Protein AF-A0A822ZCF6-F1 (afdb_monomer_lite)

pLDDT: mean 74.86, std 28.61, range [23.64, 98.38]

Structure (mmCIF, N/CA/C/O backbone):
data_AF-A0A822ZCF6-F1
#
_entry.id   AF-A0A822ZCF6-F1
#
loop_
_atom_site.group_PDB
_atom_site.id
_atom_site.type_symbol
_atom_site.label_atom_id
_atom_site.label_alt_id
_atom_site.label_comp_id
_atom_site.label_asym_id
_atom_site.label_entity_id
_atom_site.label_seq_id
_atom_site.pdbx_PDB_ins_code
_atom_site.Cartn_x
_atom_site.Cartn_y
_atom_site.Cartn_z
_atom_site.occupancy
_atom_site.B_iso_or_equiv
_atom_site.auth_seq_id
_atom_site.auth_comp_id
_atom_site.auth_asym_id
_atom_site.auth_atom_id
_atom_site.pdbx_PDB_model_num
ATOM 1 N N . MET A 1 1 ? -21.087 47.893 13.261 1.00 33.19 1 MET A N 1
ATOM 2 C CA . MET A 1 1 ? -20.304 48.718 12.314 1.00 33.19 1 MET A CA 1
ATOM 3 C C . MET A 1 1 ? -19.038 47.913 12.040 1.00 33.19 1 MET A C 1
ATOM 5 O O . MET A 1 1 ? -18.260 47.779 12.964 1.00 33.19 1 MET A O 1
ATOM 9 N N . TYR A 1 2 ? -18.853 47.146 10.962 1.00 25.67 2 TYR A N 1
ATOM 10 C CA . TYR A 1 2 ? -19.233 47.228 9.540 1.00 25.67 2 TYR A CA 1
ATOM 11 C C . TYR A 1 2 ? -19.928 45.914 9.082 1.00 25.67 2 TYR A C 1
ATOM 13 O O . TYR A 1 2 ? -19.510 44.847 9.508 1.00 25.67 2 TYR A O 1
ATOM 21 N N . VAL A 1 3 ? -21.162 45.944 8.558 1.00 28.39 3 VAL A N 1
ATOM 22 C CA . VAL A 1 3 ? -21.616 45.924 7.137 1.00 28.39 3 VAL A CA 1
ATOM 23 C C . VAL A 1 3 ? -21.385 44.592 6.385 1.00 28.39 3 VAL A C 1
ATOM 25 O O . VAL A 1 3 ? -20.262 44.155 6.175 1.00 28.39 3 VAL A O 1
ATOM 28 N N . TYR A 1 4 ? -22.515 43.996 5.982 1.00 29.73 4 TYR A N 1
ATOM 29 C CA . TYR A 1 4 ? -22.752 42.783 5.186 1.00 29.73 4 TYR A CA 1
ATOM 30 C C . TYR A 1 4 ? -22.205 42.849 3.750 1.00 29.73 4 TYR A C 1
ATOM 32 O O . TYR A 1 4 ? -22.205 43.930 3.175 1.00 29.73 4 TYR A O 1
ATOM 40 N N . TYR A 1 5 ? -21.952 41.691 3.118 1.00 25.16 5 TYR A N 1
ATOM 41 C CA . TYR A 1 5 ? -22.356 41.461 1.719 1.00 25.16 5 TYR A CA 1
ATOM 42 C C . TYR A 1 5 ? -22.631 39.973 1.432 1.00 25.16 5 TYR A C 1
ATOM 44 O O . TYR A 1 5 ? -21.753 39.119 1.524 1.00 25.16 5 TYR A O 1
ATOM 52 N N . CYS A 1 6 ? -23.883 39.687 1.072 1.00 35.91 6 CYS A N 1
ATOM 53 C CA . CYS A 1 6 ? -24.341 38.479 0.395 1.00 35.91 6 CYS A CA 1
ATOM 54 C C . CYS A 1 6 ? -24.650 38.890 -1.049 1.00 35.91 6 CYS A C 1
ATOM 56 O O . CYS A 1 6 ? -25.525 39.730 -1.245 1.00 35.91 6 CYS A O 1
ATOM 58 N N . SER A 1 7 ? -23.958 38.310 -2.033 1.00 29.19 7 SER A N 1
ATOM 59 C CA . SER A 1 7 ? -24.286 38.470 -3.455 1.00 29.19 7 SER A CA 1
ATOM 60 C C . SER A 1 7 ? -23.945 37.200 -4.228 1.00 29.19 7 SER A C 1
ATOM 62 O O . SER A 1 7 ? -22.782 36.842 -4.393 1.00 29.19 7 SER A O 1
ATOM 64 N N . ARG A 1 8 ? -24.983 36.540 -4.745 1.00 33.25 8 ARG A N 1
ATOM 65 C CA . ARG A 1 8 ? -24.915 35.685 -5.938 1.00 33.25 8 ARG A CA 1
ATOM 66 C C . ARG A 1 8 ? -24.448 36.529 -7.129 1.00 33.25 8 ARG A C 1
ATOM 68 O O . ARG A 1 8 ? -24.997 37.609 -7.310 1.00 33.25 8 ARG A O 1
ATOM 75 N N . LEU A 1 9 ? -23.572 35.994 -7.982 1.00 31.83 9 LEU A N 1
ATOM 76 C CA . LEU A 1 9 ? -23.834 35.786 -9.417 1.00 31.83 9 LEU A CA 1
ATOM 77 C C . LEU A 1 9 ? -22.633 35.137 -10.132 1.00 31.83 9 LEU A C 1
ATOM 79 O O . LEU A 1 9 ? -21.483 35.527 -9.975 1.00 31.83 9 LEU A O 1
ATOM 83 N N . LEU A 1 10 ? -22.995 34.116 -10.905 1.00 35.25 10 LEU A N 1
ATOM 84 C CA . LEU A 1 10 ? -22.327 33.454 -12.026 1.00 35.25 10 LEU A CA 1
ATOM 85 C C . LEU A 1 10 ? -21.286 34.299 -12.789 1.00 35.25 10 LEU A C 1
ATOM 87 O O . LEU A 1 10 ? -21.631 35.370 -13.267 1.00 35.25 10 LEU A O 1
ATOM 91 N N . SER A 1 11 ? -20.093 33.738 -13.030 1.00 26.92 11 SER A N 1
ATOM 92 C CA . SER A 1 11 ? -19.548 33.442 -14.375 1.00 26.92 11 SER A CA 1
ATOM 93 C C . SER A 1 11 ? -18.018 33.304 -14.349 1.00 26.92 11 SER A C 1
ATOM 95 O O . SER A 1 11 ? -17.302 34.282 -14.159 1.00 26.92 11 SER A O 1
ATOM 97 N N . SER A 1 12 ? -17.502 32.103 -14.590 1.00 28.39 12 SER A N 1
ATOM 98 C CA . SER A 1 12 ? -16.460 31.852 -15.598 1.00 28.39 12 SER A CA 1
ATOM 99 C C . SER A 1 12 ? -16.073 30.378 -15.550 1.00 28.39 12 SER A C 1
ATOM 101 O O . SER A 1 12 ? -15.685 29.808 -14.536 1.00 28.39 12 SER A O 1
ATOM 103 N N . SER 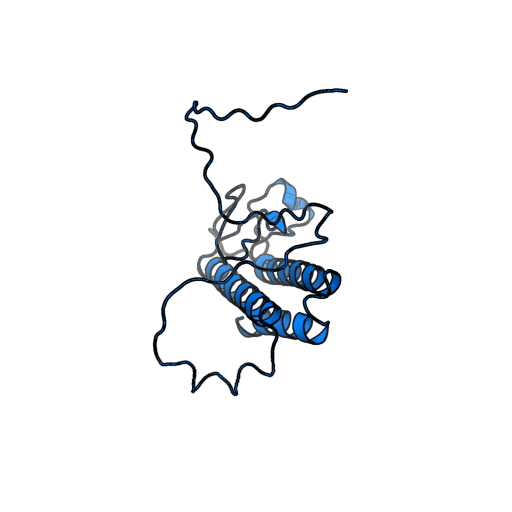A 1 13 ? -16.291 29.750 -16.691 1.00 40.66 13 SER A N 1
ATOM 104 C CA . SER A 1 13 ? -15.920 28.400 -17.053 1.00 40.66 13 SER A CA 1
ATOM 105 C C . SER A 1 13 ? -14.403 28.256 -17.118 1.00 40.66 13 SER A C 1
ATOM 107 O O . SER A 1 13 ? -13.809 28.721 -18.081 1.00 40.66 13 SER A O 1
ATOM 109 N N . HIS A 1 14 ? -13.804 27.549 -16.165 1.00 31.03 14 HIS A N 1
ATOM 110 C CA . HIS A 1 14 ? -12.675 26.660 -16.426 1.00 31.03 14 HIS A CA 1
ATOM 111 C C . HIS A 1 14 ? -12.820 25.448 -15.506 1.00 31.03 14 HIS A C 1
ATOM 113 O O . HIS A 1 14 ? -12.925 25.557 -14.288 1.00 31.03 14 HIS A O 1
ATOM 119 N N . SER A 1 15 ? -12.945 24.291 -16.138 1.00 32.00 15 SER A N 1
ATOM 120 C CA . SER A 1 15 ? -13.125 22.972 -15.554 1.00 32.00 15 SER A CA 1
ATOM 121 C C . SER A 1 15 ? -11.974 22.612 -14.611 1.00 32.00 15 SER A C 1
ATOM 123 O O . SER A 1 15 ? -10.948 22.105 -15.058 1.00 32.00 15 SER A O 1
ATOM 125 N N . CYS A 1 16 ? -12.157 22.828 -13.308 1.00 25.58 16 CYS A N 1
ATOM 126 C CA . CYS A 1 16 ? -11.438 22.051 -12.302 1.00 25.58 16 CYS A CA 1
ATOM 127 C C . CYS A 1 16 ? -11.981 20.618 -12.358 1.00 25.58 16 CYS A C 1
ATOM 129 O O . CYS A 1 16 ? -13.192 20.442 -12.174 1.00 25.58 16 CYS A O 1
ATOM 131 N N . PRO A 1 17 ? -11.154 19.589 -12.603 1.00 32.09 17 PRO A N 1
ATOM 132 C CA . PRO A 1 17 ? -11.605 18.229 -12.386 1.00 32.09 17 PRO A CA 1
ATOM 133 C C . PRO A 1 17 ? -11.911 18.095 -10.891 1.00 32.09 17 PRO A C 1
ATOM 135 O O . PRO A 1 17 ? -11.027 18.199 -10.044 1.00 32.09 17 PRO A O 1
ATOM 138 N N . PHE A 1 18 ? -13.191 17.916 -10.566 1.00 30.20 18 PHE A N 1
ATOM 139 C CA . PHE A 1 18 ? -13.620 17.421 -9.266 1.00 30.20 18 PHE A CA 1
ATOM 140 C C . PHE A 1 18 ? -13.067 16.000 -9.134 1.00 30.20 18 PHE A C 1
ATOM 142 O O . PHE A 1 18 ? -13.704 15.036 -9.550 1.00 30.20 18 PHE A O 1
ATOM 149 N N . ILE A 1 19 ? -11.847 15.877 -8.617 1.00 34.94 19 ILE A N 1
ATOM 150 C CA . ILE A 1 19 ? -11.296 14.600 -8.178 1.00 34.94 19 ILE A CA 1
ATOM 151 C C . ILE A 1 19 ? -11.931 14.344 -6.810 1.00 34.94 19 ILE A C 1
ATOM 153 O O . ILE A 1 19 ? -11.684 15.115 -5.877 1.00 34.94 19 ILE A O 1
ATOM 157 N N . PRO A 1 20 ? -12.798 13.331 -6.660 1.00 39.34 20 PRO A N 1
ATOM 158 C CA . PRO A 1 20 ? -13.298 12.993 -5.350 1.00 39.34 20 PRO A CA 1
ATOM 159 C C . PRO A 1 20 ? -12.120 12.423 -4.555 1.00 39.34 20 PRO A C 1
ATOM 161 O O . PRO A 1 20 ? -11.532 11.410 -4.930 1.00 39.34 20 PRO A O 1
ATOM 164 N N . THR A 1 21 ? -11.829 13.070 -3.428 1.00 43.53 21 THR A N 1
ATOM 165 C CA . THR A 1 21 ? -11.098 12.482 -2.298 1.00 43.53 21 THR A CA 1
ATOM 166 C C . THR A 1 21 ? -9.567 12.539 -2.371 1.00 43.53 21 THR A C 1
ATOM 168 O O . THR A 1 21 ? -8.886 11.521 -2.437 1.00 43.53 21 THR A O 1
ATOM 171 N N . ILE A 1 22 ? -9.030 13.756 -2.247 1.00 39.19 22 ILE A N 1
ATOM 172 C CA . ILE A 1 22 ? -7.709 13.998 -1.645 1.00 39.19 22 ILE A CA 1
ATOM 173 C C . ILE A 1 22 ? -7.906 13.970 -0.123 1.00 39.19 22 ILE A C 1
ATOM 175 O O . ILE A 1 22 ? -8.811 14.639 0.387 1.00 39.19 22 ILE A O 1
ATOM 179 N N . ILE A 1 23 ? -7.094 13.207 0.613 1.00 43.09 23 ILE A N 1
ATOM 180 C CA . ILE A 1 23 ? -7.078 13.251 2.082 1.00 43.09 23 ILE A CA 1
ATOM 181 C C . ILE A 1 23 ? -6.459 14.590 2.497 1.00 43.09 23 ILE A C 1
ATOM 183 O O . ILE A 1 23 ? -5.261 14.700 2.728 1.00 43.09 23 ILE A O 1
ATOM 187 N N . HIS A 1 24 ? -7.281 15.633 2.576 1.00 30.66 24 HIS A N 1
ATOM 188 C CA . HIS A 1 24 ? -6.915 16.877 3.236 1.00 30.66 24 HIS A CA 1
ATOM 189 C C . HIS A 1 24 ? -7.722 16.971 4.530 1.00 30.66 24 HIS A C 1
ATOM 191 O O . HIS A 1 24 ? -8.924 17.228 4.509 1.00 30.66 24 HIS A O 1
ATOM 197 N N . PHE A 1 25 ? -7.066 16.759 5.670 1.00 35.00 25 PHE A N 1
ATOM 198 C CA . PHE A 1 25 ? -7.640 17.060 6.980 1.00 35.00 25 PHE A CA 1
ATOM 199 C C . PHE A 1 25 ? -7.361 18.538 7.311 1.00 35.00 25 PHE A C 1
ATOM 201 O O . PHE A 1 25 ? -6.203 18.895 7.528 1.00 35.00 25 PHE A O 1
ATOM 208 N N . PRO A 1 26 ? -8.359 19.444 7.332 1.00 28.94 26 PRO A N 1
ATOM 209 C CA . PRO A 1 26 ? -8.185 20.749 7.961 1.00 28.94 26 PRO A CA 1
ATOM 210 C C . PRO A 1 26 ? -8.145 20.602 9.499 1.00 28.94 26 PRO A C 1
ATOM 212 O O . PRO A 1 26 ? -8.845 19.750 10.049 1.00 28.94 26 PRO A O 1
ATOM 215 N N . PRO A 1 27 ? -7.395 21.454 10.226 1.00 32.25 27 PRO A N 1
ATOM 216 C CA . PRO A 1 27 ? -7.140 21.319 11.668 1.00 32.25 27 PRO A CA 1
ATOM 217 C C . PRO A 1 27 ? -8.333 21.667 12.583 1.00 32.25 27 PRO A C 1
ATOM 219 O O . PRO A 1 27 ? -8.148 21.925 13.769 1.00 32.25 27 PRO A O 1
ATOM 222 N N . CYS A 1 28 ? -9.569 21.694 12.079 1.00 29.38 28 CYS A N 1
ATOM 223 C CA . CYS A 1 28 ? -10.735 22.055 12.885 1.00 29.38 28 CYS A CA 1
ATOM 224 C C . CYS A 1 28 ? -11.972 21.241 12.485 1.00 29.38 28 CYS A C 1
ATOM 226 O O . CYS A 1 28 ? -12.821 21.689 11.719 1.00 29.38 28 CYS A O 1
ATOM 228 N N . MET A 1 29 ? -12.081 20.028 13.025 1.00 33.50 29 MET A N 1
ATOM 229 C CA . MET A 1 29 ? -13.295 19.211 12.987 1.00 33.50 29 MET A CA 1
ATOM 230 C C . MET A 1 29 ? -13.861 19.111 14.404 1.00 33.50 29 MET A C 1
ATOM 232 O O . MET A 1 29 ? -13.558 18.190 15.150 1.00 33.50 29 MET A O 1
ATOM 236 N N . HIS A 1 30 ? -14.674 20.097 14.789 1.00 31.47 30 HIS A N 1
ATOM 237 C CA . HIS A 1 30 ? -15.446 20.077 16.039 1.00 31.47 30 HIS A CA 1
ATOM 238 C C . HIS A 1 30 ? -16.959 19.957 15.815 1.00 31.47 30 HIS A C 1
ATOM 240 O O . HIS A 1 30 ? -17.732 20.196 16.737 1.00 31.47 30 HIS A O 1
ATOM 246 N N . LYS A 1 31 ? -17.415 19.601 14.605 1.00 36.81 31 LYS A N 1
ATOM 247 C CA . LYS A 1 31 ? -18.826 19.287 14.319 1.00 36.81 31 LYS A CA 1
ATOM 248 C C . LYS A 1 31 ? -18.974 18.705 12.914 1.00 36.81 31 LYS A C 1
ATOM 250 O O . LYS A 1 31 ? -19.061 19.448 11.945 1.00 36.81 31 LYS A O 1
ATOM 255 N N . LEU A 1 32 ? -19.088 17.387 12.816 1.00 34.69 32 LEU A N 1
ATOM 256 C CA . LEU A 1 32 ? -19.740 16.738 11.680 1.00 34.69 32 LEU A CA 1
ATOM 257 C C . LEU A 1 32 ? -20.698 15.684 12.235 1.00 34.69 32 LEU A C 1
ATOM 259 O O . LEU A 1 32 ? -20.404 14.501 12.326 1.00 34.69 32 LEU A O 1
ATOM 263 N N . HIS A 1 33 ? -21.855 16.166 12.687 1.00 31.73 33 HIS A N 1
ATOM 264 C CA . HIS A 1 33 ? -22.997 15.335 13.035 1.00 31.73 33 HIS A CA 1
ATOM 265 C C . HIS A 1 33 ? -24.067 15.573 11.965 1.00 31.73 33 HIS A C 1
ATOM 267 O O . HIS A 1 33 ? -24.524 16.705 11.803 1.00 31.73 33 HIS A O 1
ATOM 273 N N . LYS A 1 34 ? -24.478 14.482 11.305 1.00 33.62 34 LYS A N 1
ATOM 274 C CA . LYS A 1 34 ? -25.568 14.332 10.320 1.00 33.62 34 LYS A CA 1
ATOM 275 C C . LYS A 1 34 ? -25.257 14.697 8.867 1.00 33.62 34 LYS A C 1
ATOM 277 O O . LYS A 1 34 ? -25.360 15.850 8.469 1.00 33.62 34 LYS A O 1
ATOM 282 N N . MET A 1 35 ? -25.111 13.656 8.046 1.00 31.12 35 MET A N 1
ATOM 283 C CA . MET A 1 35 ? -25.563 13.690 6.654 1.00 31.12 35 MET A CA 1
ATOM 284 C C . MET A 1 35 ? -25.892 12.281 6.140 1.00 31.12 35 MET A C 1
ATOM 286 O O . MET A 1 35 ? -25.118 11.736 5.380 1.00 31.12 35 MET A O 1
ATOM 290 N N . TYR A 1 36 ? -27.027 11.699 6.557 1.00 33.59 36 TYR A N 1
ATOM 291 C CA . TYR A 1 36 ? -27.728 10.617 5.833 1.00 33.59 36 TYR A CA 1
ATOM 292 C C . TYR A 1 36 ? -29.194 10.534 6.296 1.00 33.59 36 TYR A C 1
ATOM 294 O O . TYR A 1 36 ? -29.506 9.789 7.217 1.00 33.59 36 TYR A O 1
ATOM 302 N N . VAL A 1 37 ? -30.102 11.306 5.680 1.00 38.78 37 VAL A N 1
ATOM 303 C CA . VAL A 1 37 ? -31.555 11.017 5.670 1.00 38.78 37 VAL A CA 1
ATOM 304 C C . VAL A 1 37 ? -32.183 11.562 4.379 1.00 38.78 37 VAL A C 1
ATOM 306 O O . VAL A 1 37 ? -32.311 12.774 4.233 1.00 38.78 37 VAL A O 1
ATOM 309 N N . CYS A 1 38 ? -32.579 10.649 3.484 1.00 23.64 38 CYS A N 1
ATOM 310 C CA . CYS A 1 38 ? -33.637 10.696 2.446 1.00 23.64 38 CYS A CA 1
ATOM 311 C C . CYS A 1 38 ? -33.197 9.759 1.308 1.00 23.64 38 CYS A C 1
ATOM 313 O O . CYS A 1 38 ? -32.074 9.888 0.846 1.00 23.64 38 CYS A O 1
ATOM 315 N N . SER A 1 39 ? -33.973 8.815 0.783 1.00 32.00 39 SER A N 1
ATOM 316 C CA . SER A 1 39 ? -35.415 8.564 0.821 1.00 32.00 39 SER A CA 1
ATOM 317 C C . SER A 1 39 ? -35.669 7.159 0.238 1.00 32.00 39 SER A C 1
ATOM 319 O O . SER A 1 39 ? -34.941 6.723 -0.649 1.00 32.00 39 SER A O 1
ATOM 321 N N . GLY A 1 40 ? -36.722 6.468 0.691 1.00 31.31 40 GLY A N 1
ATOM 322 C CA . GLY A 1 40 ? -37.272 5.297 -0.010 1.00 31.31 40 GLY A CA 1
ATOM 323 C C . GLY A 1 40 ? -37.326 4.020 0.825 1.00 31.31 40 GLY A C 1
ATOM 324 O O . GLY A 1 40 ? -36.333 3.328 1.009 1.00 31.31 40 GLY A O 1
ATOM 325 N N . GLN A 1 41 ? -38.521 3.696 1.312 1.00 43.53 41 GLN A N 1
ATOM 326 C CA . GLN A 1 41 ? -38.846 2.415 1.933 1.00 43.53 41 GLN A CA 1
ATOM 327 C C . GLN A 1 41 ? -38.704 1.270 0.915 1.00 43.53 41 GLN A C 1
ATOM 329 O O . GLN A 1 41 ? -39.332 1.300 -0.140 1.00 43.53 41 GLN A O 1
ATOM 334 N N . CYS A 1 42 ? -37.958 0.221 1.265 1.00 28.81 42 CYS A N 1
ATOM 335 C CA . CYS A 1 42 ? -38.193 -1.119 0.736 1.00 28.81 42 CYS A CA 1
ATOM 336 C C . CYS A 1 42 ? -37.882 -2.158 1.821 1.00 28.81 42 CYS A C 1
ATOM 338 O O . CYS A 1 42 ? -36.876 -2.095 2.525 1.00 28.81 42 CYS A O 1
ATOM 340 N N . SER A 1 43 ? -38.826 -3.067 2.004 1.00 35.06 43 SER A N 1
ATOM 341 C CA . SER A 1 43 ? -38.999 -4.028 3.090 1.00 35.06 43 SER A CA 1
ATOM 342 C C . SER A 1 43 ? -37.925 -5.126 3.145 1.00 35.06 43 SER A C 1
ATOM 344 O O . SER A 1 43 ? -38.199 -6.282 2.838 1.00 35.06 43 SER A O 1
ATOM 346 N N . LEU A 1 44 ? -36.710 -4.773 3.573 1.00 36.03 44 LEU A N 1
ATOM 347 C CA . LEU A 1 44 ? -35.619 -5.714 3.900 1.00 36.03 44 LEU A CA 1
ATOM 348 C C . LEU A 1 44 ? -35.013 -5.488 5.302 1.00 36.03 44 LEU A C 1
ATOM 350 O O . LEU A 1 44 ? -34.068 -6.163 5.705 1.00 36.03 44 LEU A O 1
ATOM 354 N N . LEU A 1 45 ? -35.585 -4.568 6.082 1.00 36.69 45 LEU A N 1
ATOM 355 C CA . LEU A 1 45 ? -35.045 -4.095 7.363 1.00 36.69 45 LEU A CA 1
ATOM 356 C C . LEU A 1 45 ? -35.154 -5.081 8.544 1.00 36.69 45 LEU A C 1
ATOM 358 O O . LEU A 1 45 ? -34.673 -4.765 9.627 1.00 36.69 45 LEU A O 1
ATOM 362 N N . THR A 1 46 ? -35.735 -6.272 8.373 1.00 36.72 46 THR A N 1
ATOM 363 C CA . THR A 1 46 ? -35.958 -7.212 9.495 1.00 36.72 46 THR A CA 1
ATOM 364 C C . THR A 1 46 ? -34.925 -8.343 9.580 1.00 36.72 46 THR A C 1
ATOM 366 O O . THR A 1 46 ? -34.879 -9.040 10.585 1.00 36.72 46 THR A O 1
ATOM 369 N N . ILE A 1 47 ? -34.052 -8.517 8.578 1.00 37.31 47 ILE A N 1
ATOM 370 C CA . ILE A 1 47 ? -33.007 -9.565 8.612 1.00 37.31 47 ILE A CA 1
ATOM 371 C C . ILE A 1 47 ? -31.639 -9.006 9.053 1.00 37.31 47 ILE A C 1
ATOM 373 O O . ILE A 1 47 ? -30.792 -9.751 9.537 1.00 37.31 47 ILE A O 1
ATOM 377 N N . PHE A 1 48 ? -31.439 -7.684 9.006 1.00 38.22 48 PHE A N 1
ATOM 378 C CA . PHE A 1 48 ? -30.168 -7.042 9.378 1.00 38.22 48 PHE A CA 1
ATOM 379 C C . PHE A 1 48 ? -30.135 -6.407 10.775 1.00 38.22 48 PHE A C 1
ATOM 381 O O . PHE A 1 48 ? -29.094 -5.894 11.174 1.00 38.22 48 PHE A O 1
ATOM 388 N N . SER A 1 49 ? -31.217 -6.464 11.557 1.00 36.75 49 SER A N 1
ATOM 389 C CA . SER A 1 49 ? -31.252 -5.844 12.893 1.00 36.75 49 SER A CA 1
ATOM 390 C C . SER A 1 49 ? -30.426 -6.583 13.955 1.00 36.75 49 SER A C 1
ATOM 392 O O . SER A 1 49 ? -30.190 -6.031 15.023 1.00 36.75 49 SER A O 1
ATOM 394 N N . ASN A 1 50 ? -29.989 -7.818 13.677 1.00 34.22 50 ASN A N 1
ATOM 395 C CA . ASN A 1 50 ? -29.262 -8.659 14.637 1.00 34.22 50 ASN A CA 1
ATOM 396 C C . ASN A 1 50 ? -27.766 -8.833 14.326 1.00 34.22 50 ASN A C 1
ATOM 398 O O . ASN A 1 50 ? -27.056 -9.417 15.139 1.00 34.22 50 ASN A O 1
ATOM 402 N N . LEU A 1 51 ? -27.268 -8.325 13.191 1.00 39.78 51 LEU A N 1
ATOM 403 C CA . LEU A 1 51 ? -25.836 -8.376 12.847 1.00 39.78 51 LEU A CA 1
ATOM 404 C C . LEU A 1 51 ? -25.146 -7.004 12.934 1.00 39.78 51 LEU A C 1
ATOM 406 O O . LEU A 1 51 ? -23.924 -6.916 12.897 1.00 39.78 51 LEU A O 1
ATOM 410 N N . SER A 1 52 ? -25.917 -5.930 13.104 1.00 43.72 52 SER A N 1
ATOM 411 C CA . SER A 1 52 ? -25.426 -4.553 13.213 1.00 43.72 52 SER A CA 1
ATOM 412 C C . SER A 1 52 ? -24.908 -4.178 14.609 1.00 43.72 52 SER A C 1
ATOM 414 O O . SER A 1 52 ? -24.647 -3.006 14.856 1.00 43.72 52 SER A O 1
ATOM 416 N N . PHE A 1 53 ? -24.795 -5.130 15.542 1.00 44.97 53 PHE A N 1
ATOM 417 C CA . PHE A 1 53 ? -24.496 -4.833 16.950 1.00 44.97 53 PHE A CA 1
ATOM 418 C C . PHE A 1 53 ? -23.043 -5.096 17.373 1.00 44.97 53 PHE A C 1
ATOM 420 O O . PHE A 1 53 ? -22.732 -4.967 18.552 1.00 44.97 53 PHE A O 1
ATOM 427 N N . MET A 1 54 ? -22.144 -5.468 16.451 1.00 53.22 54 MET A N 1
ATOM 428 C CA . MET A 1 54 ? -20.777 -5.859 16.835 1.00 53.22 54 MET A CA 1
ATOM 429 C C . MET A 1 54 ? -19.652 -4.992 16.259 1.00 53.22 54 MET A C 1
ATOM 431 O O . MET A 1 54 ? -18.568 -5.005 16.831 1.00 53.22 54 MET A O 1
ATOM 435 N N . PHE A 1 55 ? -19.888 -4.198 15.207 1.00 59.81 55 PHE A N 1
ATOM 436 C CA . PHE A 1 55 ? -18.850 -3.346 14.612 1.00 59.81 55 PHE A CA 1
ATOM 437 C C . PHE A 1 55 ? -19.386 -1.975 14.183 1.00 59.81 55 PHE A C 1
ATOM 439 O O . PHE A 1 55 ? -20.497 -1.870 13.661 1.00 59.81 55 PHE A O 1
ATOM 446 N N . SER A 1 56 ? -18.586 -0.936 14.429 1.00 81.19 56 SER A N 1
ATOM 447 C CA . SER A 1 56 ? -18.851 0.457 14.056 1.00 81.19 56 SER A CA 1
ATOM 448 C C . SER A 1 56 ? -18.884 0.637 12.525 1.00 81.19 56 SER A C 1
ATOM 450 O O . SER A 1 56 ? -18.235 -0.108 11.784 1.00 81.19 56 SER A O 1
ATOM 452 N N . ILE A 1 57 ? -19.652 1.613 12.017 1.00 89.69 57 ILE A N 1
ATOM 453 C CA . ILE A 1 57 ? -19.692 1.916 10.569 1.00 89.69 57 ILE A CA 1
ATOM 454 C C . ILE A 1 57 ? -18.320 2.407 10.083 1.00 89.69 57 ILE A C 1
ATOM 456 O O . ILE A 1 57 ? -17.911 2.147 8.952 1.00 89.69 57 ILE A O 1
ATOM 460 N N . GLU A 1 58 ? -17.585 3.055 10.977 1.00 91.62 58 GLU A N 1
ATOM 461 C CA . GLU A 1 58 ? -16.222 3.530 10.812 1.00 91.62 58 GLU A CA 1
ATOM 462 C C . GLU A 1 58 ? -15.248 2.368 10.601 1.00 91.62 58 GLU A C 1
ATOM 464 O O . GLU A 1 58 ? -14.436 2.416 9.675 1.00 91.62 58 GLU A O 1
ATOM 469 N N . LEU A 1 59 ? -15.369 1.290 11.386 1.00 93.62 59 LEU A N 1
ATOM 470 C CA . LEU A 1 59 ? -14.587 0.078 11.162 1.00 93.62 59 LEU A CA 1
ATOM 471 C C . LEU A 1 59 ? -14.928 -0.573 9.821 1.00 93.62 59 LEU A C 1
ATOM 473 O O . LEU A 1 59 ? -14.021 -0.944 9.080 1.00 93.62 59 LEU A O 1
ATOM 477 N N . ALA A 1 60 ? -16.215 -0.710 9.491 1.00 94.50 60 ALA A N 1
ATOM 478 C CA . ALA A 1 60 ? -16.621 -1.304 8.218 1.00 94.50 60 ALA A CA 1
ATOM 479 C C . ALA A 1 60 ? -16.025 -0.535 7.027 1.00 94.50 60 ALA A C 1
ATOM 481 O O . ALA A 1 60 ? -15.513 -1.137 6.083 1.00 94.50 60 ALA A O 1
ATOM 482 N N . TRP A 1 61 ? -16.018 0.798 7.104 1.00 95.00 61 TRP A N 1
ATOM 483 C CA . TRP A 1 61 ? -15.362 1.640 6.112 1.00 95.00 61 TRP A CA 1
ATOM 484 C C . TRP A 1 61 ? -13.840 1.447 6.091 1.00 95.00 61 TRP A C 1
ATOM 486 O O . TRP A 1 61 ? -13.269 1.281 5.015 1.00 95.00 61 TRP A O 1
ATOM 496 N N . ALA A 1 62 ? -13.175 1.406 7.250 1.00 95.81 62 ALA A N 1
ATOM 497 C CA . ALA A 1 62 ? -11.730 1.195 7.319 1.00 95.81 62 ALA A CA 1
ATOM 498 C C . ALA A 1 62 ? -11.296 -0.160 6.733 1.00 95.81 62 ALA A C 1
ATOM 500 O O . ALA A 1 62 ? -10.297 -0.230 6.016 1.00 95.81 62 ALA A O 1
ATOM 501 N N . VAL A 1 63 ? -12.073 -1.216 6.986 1.00 96.44 63 VAL A N 1
ATOM 502 C CA . VAL A 1 63 ? -11.875 -2.547 6.394 1.00 96.44 63 VAL A CA 1
ATOM 503 C C . VAL A 1 63 ? -12.028 -2.499 4.876 1.00 96.44 63 VAL A C 1
ATOM 505 O O . VAL A 1 63 ? -11.173 -3.020 4.165 1.00 96.44 63 VAL A O 1
ATOM 508 N N . GLU A 1 64 ? -13.067 -1.836 4.367 1.00 96.31 64 GLU A N 1
ATOM 509 C CA . GLU A 1 64 ? -13.282 -1.695 2.923 1.00 96.31 64 GLU A CA 1
ATOM 510 C C . GLU A 1 64 ? -12.102 -0.982 2.243 1.00 96.31 64 GLU A C 1
ATOM 512 O O . GLU A 1 64 ? -11.608 -1.436 1.210 1.00 96.31 64 GLU A O 1
ATOM 517 N N . VAL A 1 65 ? -11.597 0.106 2.838 1.00 96.62 65 VAL A N 1
ATOM 518 C CA . VAL A 1 65 ? -10.422 0.836 2.329 1.00 96.62 65 VAL A CA 1
ATOM 519 C C . VAL A 1 65 ? -9.184 -0.068 2.307 1.00 96.62 65 VAL A C 1
ATOM 521 O O . VAL A 1 65 ? -8.468 -0.118 1.301 1.00 96.62 65 VAL A O 1
ATOM 524 N N . ALA A 1 66 ? -8.949 -0.819 3.386 1.00 97.19 66 ALA A N 1
ATOM 525 C CA . ALA A 1 66 ? -7.831 -1.749 3.501 1.00 97.19 66 ALA A CA 1
ATOM 526 C C . ALA A 1 66 ? -7.895 -2.856 2.432 1.00 97.19 66 ALA A C 1
ATOM 528 O O . ALA A 1 66 ? -6.929 -3.070 1.700 1.00 97.19 66 ALA A O 1
ATOM 529 N N . GLU A 1 67 ? -9.046 -3.514 2.275 1.00 97.19 67 GLU A N 1
ATOM 530 C CA . GLU A 1 67 ? -9.228 -4.593 1.297 1.00 97.19 67 GLU A CA 1
ATOM 531 C C . GLU A 1 67 ? -9.101 -4.115 -0.154 1.00 97.19 67 GLU A C 1
ATOM 533 O O . GLU A 1 67 ? -8.518 -4.809 -0.997 1.00 97.19 67 GLU A O 1
ATOM 538 N N . ARG A 1 68 ? -9.621 -2.921 -0.458 1.00 97.25 68 ARG A N 1
ATOM 539 C CA . ARG A 1 68 ? -9.476 -2.307 -1.783 1.00 97.25 68 ARG A CA 1
ATOM 540 C C . ARG A 1 68 ? -8.030 -1.967 -2.095 1.00 97.25 68 ARG A C 1
ATOM 542 O O . ARG A 1 68 ? -7.572 -2.250 -3.199 1.00 97.25 68 ARG A O 1
ATOM 549 N N . THR A 1 69 ? -7.313 -1.407 -1.126 1.00 97.88 69 THR A N 1
ATOM 550 C CA . THR A 1 69 ? -5.895 -1.064 -1.285 1.00 97.88 69 THR A CA 1
ATOM 551 C C . THR A 1 69 ? -5.061 -2.317 -1.511 1.00 97.88 69 THR A C 1
ATOM 553 O O . THR A 1 69 ? -4.276 -2.344 -2.454 1.00 97.88 69 THR A O 1
ATOM 556 N N . ALA A 1 70 ? -5.294 -3.383 -0.738 1.00 97.94 70 ALA A N 1
ATOM 557 C CA . ALA A 1 70 ? -4.629 -4.670 -0.935 1.00 97.94 70 ALA A CA 1
ATOM 558 C C . ALA A 1 70 ? -4.894 -5.246 -2.337 1.00 97.94 70 ALA A C 1
ATOM 560 O O . ALA A 1 70 ? -3.973 -5.647 -3.045 1.00 97.94 70 ALA A O 1
ATOM 561 N N . SER A 1 71 ? -6.152 -5.207 -2.788 1.00 97.50 71 SER A N 1
ATOM 562 C CA . SER A 1 71 ? -6.531 -5.679 -4.127 1.00 97.50 71 SER A CA 1
ATOM 563 C C . SER A 1 71 ? -5.880 -4.854 -5.245 1.00 97.50 71 SER A C 1
ATOM 565 O O . SER A 1 71 ? -5.507 -5.396 -6.286 1.00 97.50 71 SER A O 1
ATOM 567 N N . LEU A 1 72 ? -5.742 -3.540 -5.045 1.00 97.69 72 LEU A N 1
ATOM 568 C CA . LEU A 1 72 ? -5.099 -2.631 -5.991 1.00 97.69 72 LEU A CA 1
ATOM 569 C C . LEU A 1 72 ? -3.612 -2.947 -6.148 1.00 97.69 72 LEU A C 1
ATOM 571 O O . LEU A 1 72 ? -3.140 -3.156 -7.264 1.00 97.69 72 LEU A O 1
ATOM 575 N N . VAL A 1 73 ? -2.876 -3.011 -5.041 1.00 97.81 73 VAL A N 1
ATOM 576 C CA . VAL A 1 73 ? -1.436 -3.268 -5.099 1.00 97.81 73 VAL A CA 1
ATOM 577 C C . VAL A 1 73 ? -1.140 -4.702 -5.540 1.00 97.81 73 VAL A C 1
ATOM 579 O O . VAL A 1 73 ? -0.202 -4.899 -6.303 1.00 97.81 73 VAL A O 1
ATOM 582 N N . ALA A 1 74 ? -1.975 -5.693 -5.203 1.00 97.38 74 ALA A N 1
ATOM 583 C CA . ALA A 1 74 ? -1.857 -7.045 -5.755 1.00 97.38 74 ALA A CA 1
ATOM 584 C C . ALA A 1 74 ? -1.966 -7.046 -7.292 1.00 97.38 74 ALA A C 1
ATOM 586 O O . ALA A 1 74 ? -1.196 -7.720 -7.979 1.00 97.38 74 ALA A O 1
ATOM 587 N N . ARG A 1 75 ? -2.870 -6.232 -7.857 1.00 97.62 75 ARG A N 1
ATOM 588 C CA . ARG A 1 75 ? -2.956 -6.032 -9.312 1.00 97.62 75 ARG A CA 1
ATOM 589 C C . ARG A 1 75 ? -1.707 -5.365 -9.874 1.00 97.62 75 ARG A C 1
ATOM 591 O O . ARG A 1 75 ? -1.248 -5.789 -10.929 1.00 97.62 75 ARG A O 1
ATOM 598 N N . TRP A 1 76 ? -1.144 -4.371 -9.186 1.00 98.12 76 TRP A N 1
ATOM 599 C CA . TRP A 1 76 ? 0.120 -3.752 -9.597 1.00 98.12 76 TRP A CA 1
ATOM 600 C C . TRP A 1 76 ? 1.265 -4.759 -9.634 1.00 98.12 76 TRP A C 1
ATOM 602 O O . TRP A 1 76 ? 1.973 -4.828 -10.636 1.00 98.12 76 TRP A O 1
ATOM 612 N N . GLN A 1 77 ? 1.394 -5.588 -8.595 1.00 97.69 77 GLN A N 1
ATOM 613 C CA . GLN A 1 77 ? 2.384 -6.664 -8.550 1.00 97.69 77 GLN A CA 1
ATOM 614 C C . GLN A 1 77 ? 2.190 -7.647 -9.714 1.00 97.69 77 GLN A C 1
ATOM 616 O O . GLN A 1 77 ? 3.156 -8.009 -10.380 1.00 97.69 77 GLN A O 1
ATOM 621 N N . GLY A 1 78 ? 0.942 -8.018 -10.021 1.00 96.81 78 GLY A N 1
ATOM 622 C CA . GLY A 1 78 ? 0.622 -8.954 -11.102 1.00 96.81 78 GLY A CA 1
ATOM 623 C C . GLY A 1 78 ? 0.944 -8.453 -12.515 1.00 96.81 78 GLY A C 1
ATOM 624 O O . GLY A 1 78 ? 1.249 -9.265 -13.383 1.00 96.81 78 GLY A O 1
ATOM 625 N N . VAL A 1 79 ? 0.895 -7.139 -12.759 1.00 97.50 79 VAL A N 1
ATOM 626 C CA . VAL A 1 79 ? 1.217 -6.544 -14.075 1.00 97.50 79 VAL A CA 1
ATOM 627 C C . VAL A 1 79 ? 2.608 -5.910 -14.131 1.00 97.50 79 VAL A C 1
ATOM 629 O O . VAL A 1 79 ? 2.955 -5.295 -15.136 1.00 97.50 79 VAL A O 1
ATOM 632 N N . GLY A 1 80 ? 3.398 -6.016 -13.058 1.00 97.94 80 GLY A N 1
ATOM 633 C CA . GLY A 1 80 ? 4.713 -5.386 -12.987 1.00 97.94 80 GLY A CA 1
ATOM 634 C C . GLY A 1 80 ? 4.657 -3.856 -12.957 1.00 97.94 80 GLY A C 1
ATOM 635 O O . GLY A 1 80 ? 5.573 -3.227 -13.465 1.00 97.94 80 GLY A O 1
ATOM 636 N N . PHE A 1 81 ? 3.592 -3.246 -12.427 1.00 98.38 81 PHE A N 1
ATOM 637 C CA . PHE A 1 81 ? 3.457 -1.787 -12.324 1.00 98.38 81 PHE A CA 1
ATOM 638 C C . PHE A 1 81 ? 4.152 -1.247 -11.070 1.00 98.38 81 PHE A C 1
ATOM 640 O O . PHE A 1 81 ? 3.995 -1.805 -9.983 1.00 98.38 81 PHE A O 1
ATOM 647 N N . ILE A 1 82 ? 4.864 -0.128 -11.211 1.00 98.00 82 ILE A N 1
ATOM 648 C CA . ILE A 1 82 ? 5.478 0.636 -10.125 1.00 98.00 82 ILE A CA 1
ATOM 649 C C . ILE A 1 82 ? 4.932 2.059 -10.154 1.00 98.00 82 ILE A C 1
ATOM 651 O O . ILE A 1 82 ? 5.078 2.758 -11.153 1.00 98.00 82 ILE A O 1
ATOM 655 N N . HIS A 1 83 ? 4.355 2.512 -9.044 1.00 97.81 83 HIS A N 1
ATOM 656 C CA . HIS A 1 83 ? 3.808 3.864 -8.934 1.00 97.81 83 HIS A CA 1
ATOM 657 C C . HIS A 1 83 ? 4.894 4.945 -8.784 1.00 97.81 83 HIS A C 1
ATOM 659 O O . HIS A 1 83 ? 4.732 6.062 -9.269 1.00 97.81 83 HIS A O 1
ATOM 665 N N . GLY A 1 84 ? 5.988 4.637 -8.079 1.00 94.81 84 GLY A N 1
ATOM 666 C CA . GLY A 1 84 ? 7.158 5.512 -7.918 1.00 94.81 84 GLY A CA 1
ATOM 667 C C . GLY A 1 84 ? 7.039 6.627 -6.868 1.00 94.81 84 GLY A C 1
ATOM 668 O O . GLY A 1 84 ? 8.069 7.130 -6.423 1.00 94.81 84 GLY A O 1
ATOM 669 N N . VAL A 1 85 ? 5.827 6.992 -6.434 1.00 95.31 85 VAL A N 1
ATOM 670 C CA . VAL A 1 85 ? 5.564 7.986 -5.367 1.00 95.31 85 VAL A CA 1
ATOM 671 C C . VAL A 1 85 ? 4.319 7.568 -4.579 1.00 95.31 85 VAL A C 1
ATOM 673 O O . VAL A 1 85 ? 3.210 8.008 -4.872 1.00 95.31 85 VAL A O 1
ATOM 676 N N . LEU A 1 86 ? 4.494 6.674 -3.602 1.00 93.94 86 LEU A N 1
ATOM 677 C CA . LEU A 1 86 ? 3.401 6.134 -2.776 1.00 93.94 86 LEU A CA 1
ATOM 678 C C . LEU A 1 86 ? 3.310 6.823 -1.412 1.00 93.94 86 LEU A C 1
ATOM 680 O O . LEU A 1 86 ? 3.277 6.174 -0.363 1.00 93.94 86 LEU A O 1
ATOM 684 N N . ASP A 1 87 ? 3.260 8.149 -1.441 1.00 94.00 87 ASP A N 1
ATOM 685 C CA . ASP A 1 87 ? 2.946 8.947 -0.261 1.00 94.00 87 ASP A CA 1
ATOM 686 C C . ASP A 1 87 ? 1.468 8.762 0.155 1.00 94.00 87 ASP A C 1
ATOM 688 O O . ASP A 1 87 ? 0.631 8.224 -0.583 1.00 94.00 87 ASP A O 1
ATOM 692 N N . THR A 1 88 ? 1.129 9.151 1.387 1.00 91.62 88 THR A N 1
ATOM 693 C CA . THR A 1 88 ? -0.212 8.921 1.959 1.00 91.62 88 THR A CA 1
ATOM 694 C C . THR A 1 88 ? -1.316 9.700 1.246 1.00 91.62 88 THR A C 1
ATOM 696 O O . THR A 1 88 ? -2.448 9.232 1.171 1.00 91.62 88 THR A O 1
ATOM 699 N N . ASP A 1 89 ? -0.998 10.874 0.713 1.00 92.69 89 ASP A N 1
ATOM 700 C CA . ASP A 1 89 ? -1.879 11.714 -0.103 1.00 92.69 89 ASP A CA 1
ATOM 701 C C . ASP A 1 89 ? -2.134 11.128 -1.501 1.00 92.69 89 ASP A C 1
ATOM 703 O O . ASP A 1 89 ? -3.213 11.337 -2.057 1.00 92.69 89 ASP A O 1
ATOM 707 N N . ASN A 1 90 ? -1.220 10.288 -1.996 1.00 95.00 90 ASN A N 1
ATOM 708 C CA . ASN A 1 90 ? -1.366 9.523 -3.239 1.00 95.00 90 ASN A CA 1
ATOM 709 C C . ASN A 1 90 ? -2.047 8.160 -3.047 1.00 95.00 90 ASN A C 1
ATOM 711 O O . ASN A 1 90 ? -2.177 7.369 -3.982 1.00 95.00 90 ASN A O 1
ATOM 715 N N . THR A 1 91 ? -2.540 7.875 -1.840 1.00 94.69 91 THR A N 1
ATOM 716 C CA . THR A 1 91 ? -3.293 6.653 -1.547 1.00 94.69 91 THR A CA 1
ATOM 717 C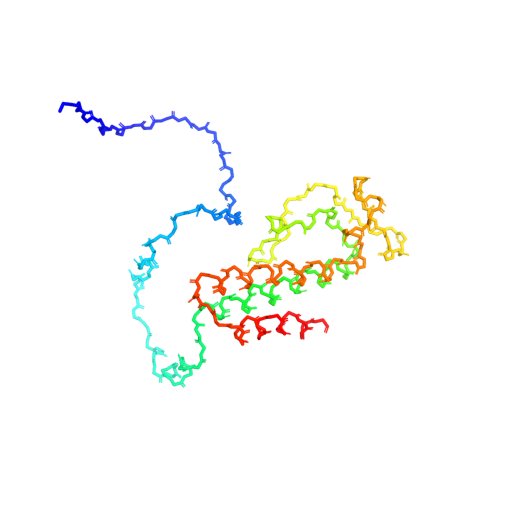 C . THR A 1 91 ? -4.793 6.935 -1.570 1.00 94.69 91 THR A C 1
ATOM 719 O O . THR A 1 91 ? -5.360 7.505 -0.638 1.00 94.69 91 THR A O 1
ATOM 722 N N . SER A 1 92 ? -5.471 6.509 -2.639 1.00 95.00 92 SER A N 1
ATOM 723 C CA . SER A 1 92 ? -6.920 6.689 -2.761 1.00 95.00 92 SER A CA 1
ATOM 724 C C . SER A 1 92 ? -7.689 5.778 -1.803 1.00 95.00 92 SER A C 1
ATOM 726 O O . SER A 1 92 ? -7.603 4.553 -1.895 1.00 95.00 92 SER A O 1
ATOM 728 N N . VAL A 1 93 ? -8.571 6.358 -0.983 1.00 92.81 93 VAL A N 1
ATOM 729 C CA . VAL A 1 93 ? -9.506 5.585 -0.137 1.00 92.81 93 VAL A CA 1
ATOM 730 C C . VAL A 1 93 ? -10.484 4.728 -0.950 1.00 92.81 93 VAL A C 1
ATOM 732 O O . VAL A 1 93 ? -11.089 3.796 -0.430 1.00 92.81 93 VAL A O 1
ATOM 735 N N . LEU A 1 94 ? -10.661 5.033 -2.239 1.00 94.50 94 LEU A N 1
ATOM 736 C CA . LEU A 1 94 ? -11.508 4.251 -3.136 1.00 94.50 94 LEU A CA 1
ATOM 737 C C . LEU A 1 94 ? -10.779 3.039 -3.733 1.00 94.50 94 LEU A C 1
ATOM 739 O O . LEU A 1 94 ? -11.432 2.247 -4.411 1.00 94.50 94 LEU A O 1
ATOM 743 N N . GLY A 1 95 ? -9.471 2.884 -3.492 1.00 94.75 95 GLY A N 1
ATOM 744 C CA . GLY A 1 95 ? -8.648 1.838 -4.103 1.00 94.75 95 GLY A CA 1
ATOM 745 C C . GLY A 1 95 ? -8.362 2.081 -5.583 1.00 94.75 95 GLY A C 1
ATOM 746 O O . GLY A 1 95 ? -8.343 1.139 -6.372 1.00 94.75 95 GLY A O 1
ATOM 747 N N . LEU A 1 96 ? -8.180 3.344 -5.971 1.00 96.44 96 LEU A N 1
ATOM 748 C CA . LEU A 1 96 ? -7.836 3.744 -7.334 1.00 96.44 96 LEU A CA 1
ATOM 749 C C . LEU A 1 96 ? -6.351 4.102 -7.430 1.00 96.44 96 LEU A C 1
ATOM 751 O O . LEU A 1 96 ? -5.798 4.701 -6.509 1.00 96.44 96 LEU A O 1
ATOM 755 N N . THR A 1 97 ? -5.723 3.790 -8.564 1.00 97.56 97 THR A N 1
ATOM 756 C CA . THR A 1 97 ? -4.432 4.391 -8.923 1.00 97.56 97 THR A CA 1
ATOM 757 C C . THR A 1 97 ? -4.663 5.859 -9.261 1.00 97.56 97 THR A C 1
ATOM 759 O O . THR A 1 97 ? -5.493 6.169 -10.116 1.00 97.56 97 THR A O 1
ATOM 762 N N . ILE A 1 98 ? -3.961 6.750 -8.571 1.00 96.69 98 ILE A N 1
ATOM 763 C CA . ILE A 1 98 ? -4.051 8.200 -8.751 1.00 96.69 98 ILE A CA 1
ATOM 764 C C . ILE A 1 98 ? -2.643 8.781 -8.889 1.00 96.69 98 ILE A C 1
ATOM 766 O O . ILE A 1 98 ? -1.674 8.054 -8.748 1.00 96.69 98 ILE A O 1
ATOM 770 N N . ASP A 1 99 ? -2.545 10.067 -9.216 1.00 95.19 99 ASP A N 1
ATOM 771 C CA . ASP A 1 99 ? -1.284 10.818 -9.304 1.00 95.19 99 ASP A CA 1
ATOM 772 C C . ASP A 1 99 ? -0.148 10.114 -10.080 1.00 95.19 99 ASP A C 1
ATOM 774 O O . ASP A 1 99 ? 0.898 9.726 -9.554 1.00 95.19 99 ASP A O 1
ATOM 778 N N . TYR A 1 100 ? -0.378 9.934 -11.384 1.00 94.81 100 TYR A N 1
ATOM 779 C CA . TYR A 1 100 ? 0.603 9.368 -12.308 1.00 94.81 100 TYR A CA 1
ATOM 780 C C . TYR A 1 100 ? 1.771 10.340 -12.541 1.00 94.81 100 TYR A C 1
ATOM 782 O O . TYR A 1 100 ? 1.758 11.130 -13.485 1.00 94.81 100 TYR A O 1
ATOM 790 N N . GLY A 1 101 ? 2.786 10.260 -11.682 1.00 92.94 101 GLY A N 1
ATOM 791 C CA . GLY A 1 101 ? 4.061 10.962 -11.824 1.00 92.94 101 GLY A CA 1
ATOM 792 C C . GLY A 1 101 ? 5.141 10.068 -12.456 1.00 92.94 101 GLY A C 1
ATOM 793 O O . GLY A 1 101 ? 4.990 9.640 -13.603 1.00 92.94 101 GLY A O 1
ATOM 794 N N . PRO A 1 102 ? 6.237 9.753 -11.739 1.00 95.69 102 PRO A N 1
ATOM 795 C CA . PRO A 1 102 ? 7.291 8.871 -12.228 1.00 95.69 102 PRO A CA 1
ATOM 796 C C . PRO A 1 102 ? 6.893 7.399 -12.051 1.00 95.69 102 PRO A C 1
ATOM 798 O O . PRO A 1 102 ? 7.531 6.675 -11.296 1.00 95.69 102 PRO A O 1
ATOM 801 N N . TYR A 1 103 ? 5.821 6.960 -12.710 1.00 96.88 103 TYR A N 1
ATOM 802 C CA . TYR A 1 103 ? 5.436 5.548 -12.727 1.00 96.88 103 TYR A CA 1
ATOM 803 C C . TYR A 1 103 ? 6.229 4.778 -13.792 1.00 96.88 103 TYR A C 1
ATOM 805 O O . TYR A 1 103 ? 6.820 5.358 -14.704 1.00 96.88 103 TYR A O 1
ATOM 813 N N . GLY A 1 104 ? 6.224 3.453 -13.700 1.00 96.75 104 GLY A N 1
ATOM 814 C CA . GLY A 1 104 ? 6.872 2.588 -14.676 1.00 96.75 104 GLY A CA 1
ATOM 815 C C . GLY A 1 104 ? 6.315 1.175 -14.656 1.00 96.75 104 GLY A C 1
ATOM 816 O O . GLY A 1 104 ? 5.554 0.801 -13.766 1.00 96.75 104 GLY A O 1
ATOM 817 N N . PHE A 1 105 ? 6.715 0.391 -15.649 1.00 97.62 105 PHE A N 1
ATOM 818 C CA . PHE A 1 105 ? 6.467 -1.043 -15.700 1.00 97.62 105 PHE A CA 1
ATOM 819 C C . PHE A 1 105 ? 7.804 -1.779 -15.720 1.00 97.62 105 PHE A C 1
ATOM 821 O O . PHE A 1 105 ? 8.781 -1.271 -16.273 1.00 97.62 105 PHE A O 1
ATOM 828 N N . LEU A 1 106 ? 7.849 -2.964 -15.117 1.00 96.88 106 LEU A N 1
ATOM 829 C CA . LEU A 1 106 ? 8.987 -3.863 -15.245 1.00 96.88 106 LEU A CA 1
ATOM 830 C C . LEU A 1 106 ? 9.138 -4.298 -16.705 1.00 96.88 106 LEU A C 1
ATOM 832 O O . LEU A 1 106 ? 8.181 -4.768 -17.316 1.00 96.88 106 LEU A O 1
ATOM 836 N N . ASP A 1 107 ? 10.354 -4.173 -17.225 1.00 93.75 107 ASP A N 1
ATOM 837 C CA . ASP A 1 107 ? 10.756 -4.789 -18.491 1.00 93.75 107 ASP A CA 1
ATOM 838 C C . ASP A 1 107 ? 11.404 -6.151 -18.193 1.00 93.75 107 ASP A C 1
ATOM 840 O O . ASP A 1 107 ? 10.811 -7.211 -18.397 1.00 93.75 107 ASP A O 1
ATOM 844 N N . ALA A 1 108 ? 12.570 -6.122 -17.542 1.00 95.25 108 ALA A N 1
ATOM 845 C CA . ALA A 1 108 ? 13.129 -7.276 -16.851 1.00 95.25 108 ALA A CA 1
ATOM 846 C C . ALA A 1 108 ? 12.643 -7.317 -15.395 1.00 95.25 108 ALA A C 1
ATOM 848 O O . ALA A 1 108 ? 12.509 -6.281 -14.740 1.00 95.25 108 ALA A O 1
ATOM 849 N N . PHE A 1 109 ? 12.415 -8.523 -14.870 1.00 96.94 109 PHE A N 1
ATOM 850 C CA . PHE A 1 109 ? 12.040 -8.689 -13.470 1.00 96.94 109 PHE A CA 1
ATOM 851 C C . PHE A 1 109 ? 13.187 -8.260 -12.545 1.00 96.94 109 PHE A C 1
ATOM 853 O O . PHE A 1 109 ? 14.227 -8.916 -12.483 1.00 96.94 109 PHE A O 1
ATOM 860 N N . ASP A 1 110 ? 12.967 -7.177 -11.803 1.00 96.62 110 ASP A N 1
ATOM 861 C CA . ASP A 1 110 ? 13.857 -6.682 -10.757 1.00 96.62 110 ASP A CA 1
ATOM 862 C C . ASP A 1 110 ? 13.012 -6.172 -9.575 1.00 96.62 110 ASP A C 1
ATOM 864 O O . ASP A 1 110 ? 12.392 -5.108 -9.671 1.00 96.62 110 ASP A O 1
ATOM 868 N N . PRO A 1 111 ? 12.990 -6.891 -8.434 1.00 96.31 111 PRO A N 1
ATOM 869 C CA . PRO A 1 111 ? 12.272 -6.459 -7.236 1.00 96.31 111 PRO A CA 1
ATOM 870 C C . PRO A 1 111 ? 12.707 -5.089 -6.709 1.00 96.31 111 PRO A C 1
ATOM 872 O O . PRO A 1 111 ? 11.932 -4.404 -6.046 1.00 96.31 111 PRO A O 1
ATOM 875 N N . SER A 1 112 ? 13.944 -4.688 -6.999 1.00 96.31 112 SER A N 1
ATOM 876 C CA . SER A 1 112 ? 14.547 -3.444 -6.533 1.00 96.31 112 SER A CA 1
ATOM 877 C C . SER A 1 112 ? 14.368 -2.274 -7.503 1.00 96.31 112 SER A C 1
ATOM 879 O O . SER A 1 112 ? 14.856 -1.174 -7.217 1.00 96.31 112 SER A O 1
ATOM 881 N N . TYR A 1 113 ? 13.682 -2.487 -8.629 1.00 96.31 113 TYR A N 1
ATOM 882 C CA . TYR A 1 113 ? 13.462 -1.461 -9.640 1.00 96.31 113 TYR A CA 1
ATOM 883 C C . TYR A 1 113 ? 12.557 -0.345 -9.111 1.00 96.31 113 TYR A C 1
ATOM 885 O O . TYR A 1 113 ? 11.475 -0.600 -8.578 1.00 96.31 113 TYR A O 1
ATOM 893 N N . THR A 1 114 ? 12.994 0.902 -9.292 1.00 95.88 114 THR A N 1
ATOM 894 C CA . THR A 1 114 ? 12.176 2.099 -9.085 1.00 95.88 114 THR A CA 1
ATOM 895 C C . THR A 1 114 ? 12.313 3.016 -10.308 1.00 95.88 114 THR A C 1
ATOM 897 O O . THR A 1 114 ? 13.438 3.314 -10.718 1.00 95.88 114 THR A O 1
ATOM 900 N N . PRO A 1 115 ? 11.201 3.456 -10.919 1.00 94.38 115 PRO A N 1
ATOM 901 C CA . PRO A 1 115 ? 11.209 4.440 -12.004 1.00 94.38 115 PRO A CA 1
ATOM 902 C C . PRO A 1 115 ? 11.515 5.863 -11.508 1.00 94.38 115 PRO A C 1
ATOM 904 O O . PRO A 1 115 ? 11.865 6.739 -12.299 1.00 94.38 115 PRO A O 1
ATOM 907 N N . ASN A 1 116 ? 11.394 6.110 -10.200 1.00 93.50 116 ASN A N 1
ATOM 908 C CA . ASN A 1 116 ? 11.574 7.431 -9.624 1.00 93.50 116 ASN A CA 1
ATOM 909 C C . ASN A 1 116 ? 13.055 7.722 -9.332 1.00 93.50 116 ASN A C 1
ATOM 911 O O . ASN A 1 116 ? 13.664 7.139 -8.434 1.00 93.50 116 ASN A O 1
ATOM 915 N N . THR A 1 117 ? 13.627 8.679 -10.064 1.00 90.75 117 THR A N 1
ATOM 916 C CA . THR A 1 117 ? 15.038 9.067 -9.931 1.00 90.75 117 THR A CA 1
ATOM 917 C C . THR A 1 117 ? 15.364 9.718 -8.587 1.00 90.75 117 THR A C 1
ATOM 919 O O . THR A 1 117 ? 16.491 9.583 -8.109 1.00 90.75 117 THR A O 1
ATOM 922 N N . THR A 1 118 ? 14.402 10.385 -7.943 1.00 90.75 118 THR A N 1
ATOM 923 C CA . THR A 1 118 ? 14.611 11.000 -6.620 1.00 90.75 118 THR A CA 1
ATOM 924 C C . THR A 1 118 ? 14.599 9.967 -5.495 1.00 90.75 118 THR A C 1
ATOM 926 O O . THR A 1 118 ? 15.226 10.181 -4.459 1.00 90.75 118 THR A O 1
ATOM 929 N N . ASP A 1 119 ? 13.965 8.815 -5.726 1.00 89.44 119 ASP A N 1
ATOM 930 C CA . ASP A 1 119 ? 13.916 7.684 -4.799 1.00 89.44 119 ASP A CA 1
ATOM 931 C C . ASP A 1 119 ? 15.149 6.767 -4.915 1.00 89.44 119 ASP A C 1
ATOM 933 O O . ASP A 1 119 ? 15.340 5.894 -4.083 1.00 89.44 119 ASP A O 1
ATOM 937 N N . LEU A 1 120 ? 16.049 6.952 -5.889 1.00 85.81 120 LEU A N 1
ATOM 938 C CA . LEU A 1 120 ? 17.193 6.045 -6.108 1.00 85.81 120 LEU A CA 1
ATOM 939 C C . LEU A 1 120 ? 18.077 5.750 -4.876 1.00 85.81 120 LEU A C 1
ATOM 941 O O . LEU A 1 120 ? 18.504 4.598 -4.751 1.00 85.81 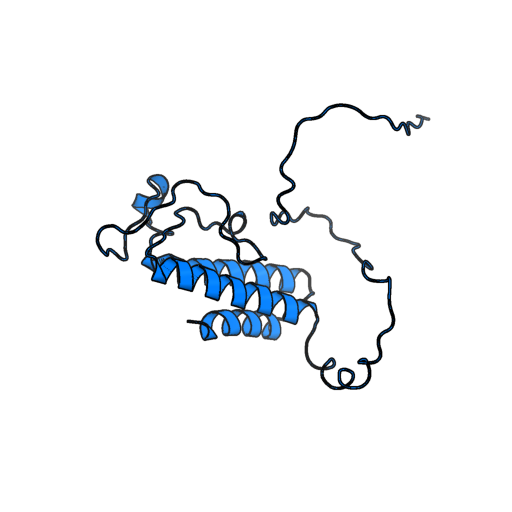120 LEU A O 1
ATOM 945 N N . PRO A 1 121 ? 18.379 6.709 -3.972 1.00 86.81 121 PRO A N 1
ATOM 946 C CA . PRO A 1 121 ? 19.226 6.437 -2.809 1.00 86.81 121 PRO A CA 1
ATOM 947 C C . PRO A 1 121 ? 18.588 5.487 -1.787 1.00 86.81 121 PRO A C 1
ATOM 949 O O . PRO A 1 121 ? 19.310 4.768 -1.101 1.00 86.81 121 PRO A O 1
ATOM 952 N N . GLY A 1 122 ? 17.255 5.503 -1.665 1.00 86.50 122 GLY A N 1
ATOM 953 C CA . GLY A 1 122 ? 16.512 4.733 -0.659 1.00 86.50 122 GLY A CA 1
ATOM 954 C C . GLY A 1 122 ? 15.668 3.597 -1.232 1.00 86.50 122 GLY A C 1
ATOM 955 O O . GLY A 1 122 ? 15.419 2.613 -0.541 1.00 86.50 122 GLY A O 1
ATOM 956 N N . ARG A 1 123 ? 15.249 3.724 -2.493 1.00 92.75 123 ARG A N 1
ATOM 957 C CA . ARG A 1 123 ? 14.367 2.810 -3.226 1.00 92.75 123 ARG A CA 1
ATOM 958 C C . ARG A 1 123 ? 13.117 2.462 -2.423 1.00 92.75 123 ARG A C 1
ATOM 960 O O . ARG A 1 123 ? 12.662 1.319 -2.408 1.00 92.75 123 ARG A O 1
ATOM 967 N N . ARG A 1 124 ? 12.584 3.451 -1.708 1.00 95.00 124 ARG A N 1
ATOM 968 C CA . ARG A 1 124 ? 11.439 3.304 -0.813 1.00 95.00 124 ARG A CA 1
ATOM 969 C C . ARG A 1 124 ? 10.226 2.783 -1.574 1.00 95.00 124 ARG A C 1
ATOM 971 O O . ARG A 1 124 ? 9.520 1.928 -1.052 1.00 95.00 124 ARG A O 1
ATOM 978 N N . TYR A 1 125 ? 10.021 3.263 -2.798 1.00 96.25 125 TYR A N 1
ATOM 979 C CA . TYR A 1 125 ? 8.868 2.949 -3.641 1.00 96.25 125 TYR A CA 1
ATOM 980 C C . TYR A 1 125 ? 9.200 1.960 -4.764 1.00 96.25 125 TYR A C 1
ATOM 982 O O . TYR A 1 125 ? 8.495 1.916 -5.773 1.00 96.25 125 TYR A O 1
ATOM 990 N N . CYS A 1 126 ? 10.265 1.165 -4.609 1.00 97.06 126 CYS A N 1
ATOM 991 C CA . CYS A 1 126 ? 10.596 0.127 -5.579 1.00 97.06 126 CYS A CA 1
ATOM 992 C C . CYS A 1 126 ? 9.510 -0.952 -5.666 1.00 97.06 126 CYS A C 1
ATOM 994 O O . CYS A 1 126 ? 8.695 -1.115 -4.754 1.00 97.06 126 CYS A O 1
ATOM 996 N N . PHE A 1 127 ? 9.521 -1.702 -6.769 1.00 98.00 127 PHE A N 1
ATOM 997 C CA . PHE A 1 127 ? 8.500 -2.692 -7.104 1.00 98.00 127 PHE A CA 1
ATOM 998 C C . PHE A 1 127 ? 8.142 -3.616 -5.932 1.00 98.00 127 PHE A C 1
ATOM 1000 O O . PHE A 1 127 ? 6.962 -3.715 -5.583 1.00 98.00 127 PHE A O 1
ATOM 1007 N N . GLY A 1 128 ? 9.149 -4.233 -5.305 1.00 97.12 128 GLY A N 1
ATOM 1008 C CA . GLY A 1 128 ? 8.969 -5.194 -4.216 1.00 97.12 128 GLY A CA 1
ATOM 1009 C C . GLY A 1 128 ? 8.488 -4.579 -2.900 1.00 97.12 128 GLY A C 1
ATOM 1010 O O . GLY A 1 128 ? 7.885 -5.282 -2.098 1.00 97.12 128 GLY A O 1
ATOM 1011 N N . ASN A 1 129 ? 8.688 -3.275 -2.694 1.00 97.56 129 ASN A N 1
ATOM 1012 C CA . ASN A 1 129 ? 8.300 -2.591 -1.458 1.00 97.56 129 ASN A CA 1
ATOM 1013 C C . ASN A 1 129 ? 6.860 -2.058 -1.487 1.00 97.56 129 ASN A C 1
ATOM 1015 O O . ASN A 1 129 ? 6.323 -1.702 -0.439 1.00 97.56 129 ASN A O 1
ATOM 1019 N N . GLN A 1 130 ? 6.210 -1.983 -2.655 1.00 97.69 130 GLN A N 1
ATOM 1020 C CA . GLN A 1 130 ? 4.870 -1.388 -2.766 1.00 97.69 130 GLN A CA 1
ATOM 1021 C C . GLN A 1 130 ? 3.822 -2.028 -1.828 1.00 97.69 130 GLN A C 1
ATOM 1023 O O . GLN A 1 130 ? 3.070 -1.267 -1.218 1.00 97.69 130 GLN A O 1
ATOM 1028 N N . PRO A 1 131 ? 3.765 -3.367 -1.637 1.00 97.44 131 PRO A N 1
ATOM 1029 C CA . PRO A 1 131 ? 2.843 -3.986 -0.679 1.00 97.44 131 PRO A CA 1
ATOM 1030 C C . PRO A 1 131 ? 3.036 -3.501 0.763 1.00 97.44 131 PRO A C 1
ATOM 1032 O O . PRO A 1 131 ? 2.057 -3.185 1.442 1.00 97.44 131 PRO A O 1
ATOM 1035 N N . ASP A 1 132 ? 4.284 -3.390 1.215 1.00 96.75 132 ASP A N 1
ATOM 1036 C CA . ASP A 1 132 ? 4.611 -2.966 2.579 1.00 96.75 132 ASP A CA 1
ATOM 1037 C C . ASP A 1 132 ? 4.370 -1.467 2.780 1.00 96.75 132 ASP A C 1
ATOM 1039 O O . ASP A 1 132 ? 3.874 -1.042 3.826 1.00 96.75 132 ASP A O 1
ATOM 1043 N N . ILE A 1 133 ? 4.659 -0.650 1.763 1.00 97.25 133 ILE A N 1
ATOM 1044 C CA . ILE A 1 133 ? 4.363 0.787 1.788 1.00 97.25 133 ILE A CA 1
ATOM 1045 C C . ILE A 1 133 ? 2.854 1.031 1.851 1.00 97.25 133 ILE A C 1
ATOM 1047 O O . ILE A 1 133 ? 2.398 1.832 2.666 1.00 97.25 133 ILE A O 1
ATOM 1051 N N . CYS A 1 134 ? 2.057 0.315 1.055 1.00 97.38 134 CYS A N 1
ATOM 1052 C CA . CYS A 1 134 ? 0.602 0.424 1.113 1.00 97.38 134 CYS A CA 1
ATOM 1053 C C . CYS A 1 134 ? 0.047 -0.027 2.478 1.00 97.38 134 CYS A C 1
ATOM 1055 O O . CYS A 1 134 ? -0.830 0.649 3.017 1.00 97.38 134 CYS A O 1
ATOM 1057 N N . LEU A 1 135 ? 0.598 -1.083 3.094 1.00 97.06 135 LEU A N 1
ATOM 1058 C CA . LEU A 1 135 ? 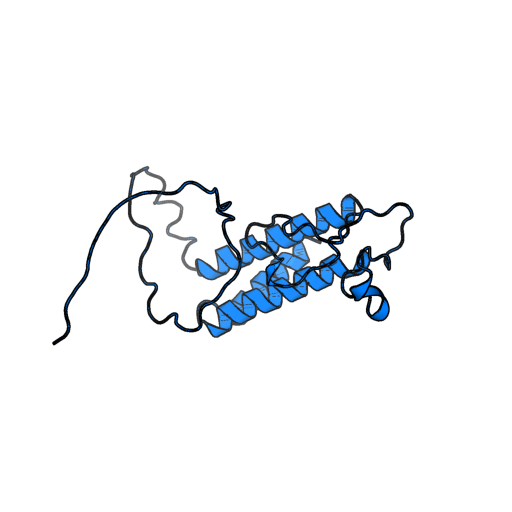0.253 -1.463 4.473 1.00 97.06 135 LEU A CA 1
ATOM 1059 C C . LEU A 1 135 ? 0.585 -0.337 5.461 1.00 97.06 135 LEU A C 1
ATOM 1061 O O . LEU A 1 135 ? -0.220 -0.008 6.335 1.00 97.06 135 LEU A O 1
ATOM 1065 N N . TRP A 1 136 ? 1.757 0.285 5.314 1.00 97.38 136 TRP A N 1
ATOM 1066 C CA . TRP A 1 136 ? 2.158 1.417 6.142 1.00 97.38 136 TRP A CA 1
ATOM 1067 C C . TRP A 1 136 ? 1.206 2.615 5.974 1.00 97.38 136 TRP A C 1
ATOM 1069 O O . TRP A 1 136 ? 0.827 3.222 6.976 1.00 97.38 136 TRP A O 1
ATOM 1079 N N . ASN A 1 137 ? 0.729 2.903 4.759 1.00 97.44 137 ASN A N 1
ATOM 1080 C CA . ASN A 1 137 ? -0.268 3.952 4.510 1.00 97.44 137 ASN A CA 1
ATOM 1081 C C . ASN A 1 137 ? -1.619 3.630 5.179 1.00 97.44 137 ASN A C 1
ATOM 1083 O O . ASN A 1 137 ? -2.207 4.501 5.824 1.00 97.44 137 ASN A O 1
ATOM 1087 N N . ILE A 1 138 ? -2.082 2.374 5.127 1.00 97.31 138 ILE A N 1
ATOM 1088 C CA . ILE A 1 138 ? -3.286 1.929 5.858 1.00 97.31 138 ILE A CA 1
ATOM 1089 C C . ILE A 1 138 ? -3.109 2.066 7.375 1.00 97.31 138 ILE A C 1
ATOM 1091 O O . ILE A 1 138 ? -4.034 2.477 8.082 1.00 97.31 138 ILE A O 1
ATOM 1095 N N . LYS A 1 139 ? -1.910 1.795 7.897 1.00 97.06 139 LYS A N 1
ATOM 1096 C CA . LYS A 1 139 ? -1.598 2.030 9.310 1.00 97.06 139 LYS A CA 1
ATOM 1097 C C . LYS A 1 139 ? -1.708 3.514 9.684 1.00 97.06 139 LYS A C 1
ATOM 1099 O O . LYS A 1 139 ? -2.277 3.824 10.726 1.00 97.06 139 LYS A O 1
ATOM 1104 N N . GLN A 1 140 ? -1.219 4.437 8.850 1.00 97.31 140 GLN A N 1
ATOM 1105 C CA . GLN A 1 140 ? -1.376 5.882 9.100 1.00 97.31 140 GLN A CA 1
ATOM 1106 C C . GLN A 1 140 ? -2.848 6.318 9.052 1.00 97.31 140 GLN A C 1
ATOM 1108 O O . GLN A 1 140 ? -3.308 7.094 9.894 1.00 97.31 140 GLN A O 1
ATOM 1113 N N . PHE A 1 141 ? -3.611 5.781 8.099 1.00 95.94 141 PHE A N 1
ATOM 1114 C CA . PHE A 1 141 ? -5.043 6.038 7.979 1.00 95.94 141 PHE A CA 1
ATOM 1115 C C . PHE A 1 141 ? -5.816 5.580 9.227 1.00 95.94 141 PHE A C 1
ATOM 1117 O O . PHE A 1 141 ? -6.526 6.375 9.844 1.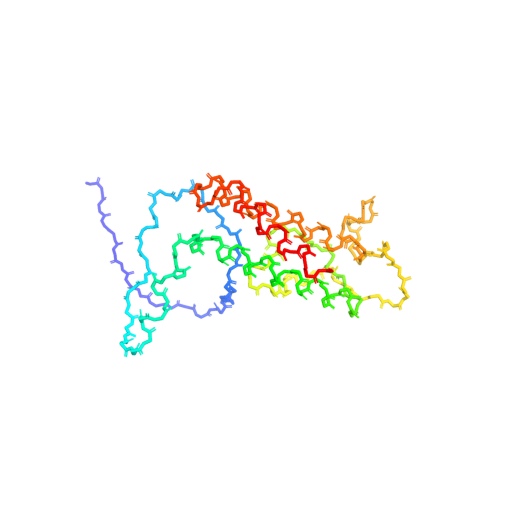00 95.94 141 PHE A O 1
ATOM 1124 N N . THR A 1 142 ? -5.626 4.333 9.662 1.00 96.06 142 THR A N 1
ATOM 1125 C CA . THR A 1 142 ? -6.287 3.792 10.865 1.00 96.06 142 THR A CA 1
ATOM 1126 C C . THR A 1 142 ? -5.842 4.498 12.148 1.00 96.06 142 THR A C 1
ATOM 1128 O O . THR A 1 142 ? -6.674 4.772 13.012 1.00 96.06 142 THR A O 1
ATOM 1131 N N . ALA A 1 143 ? -4.568 4.888 12.255 1.00 94.44 143 ALA A N 1
ATOM 1132 C CA . ALA A 1 143 ? -4.075 5.697 13.369 1.00 94.44 143 ALA A CA 1
ATOM 1133 C C . ALA A 1 143 ? -4.774 7.065 13.445 1.00 94.44 143 ALA A C 1
ATOM 1135 O O . ALA A 1 143 ? -5.094 7.534 14.536 1.00 94.44 143 ALA A O 1
ATOM 1136 N N . THR A 1 144 ? -5.075 7.676 12.296 1.00 94.81 144 THR A N 1
ATOM 1137 C CA . THR A 1 144 ? -5.807 8.950 12.230 1.00 94.81 144 THR A CA 1
ATOM 1138 C C . THR A 1 144 ? -7.253 8.791 12.711 1.00 94.81 144 THR A C 1
ATOM 1140 O O . THR A 1 144 ? -7.747 9.630 13.464 1.00 94.81 144 THR A O 1
ATOM 1143 N N . LEU A 1 145 ? -7.922 7.691 12.348 1.00 94.31 145 LEU A N 1
ATOM 1144 C CA . LEU A 1 145 ? -9.269 7.377 12.844 1.00 94.31 145 LEU A CA 1
ATOM 1145 C C . LEU A 1 145 ? -9.281 7.091 14.354 1.00 94.31 145 LEU A C 1
ATOM 1147 O O . LEU A 1 145 ? -10.193 7.537 15.052 1.00 94.31 145 LEU A O 1
ATOM 1151 N N . SER A 1 146 ? -8.261 6.394 14.867 1.00 93.25 146 SER A N 1
ATOM 1152 C CA . SER A 1 146 ? -8.103 6.152 16.309 1.00 93.25 146 SER A CA 1
ATOM 1153 C C . SER A 1 146 ? -7.880 7.462 17.073 1.00 93.25 146 SER A C 1
ATOM 1155 O O . SER A 1 146 ? -8.561 7.738 18.061 1.00 93.25 146 SER A O 1
ATOM 1157 N N . ALA A 1 147 ? -7.023 8.350 16.556 1.00 92.56 147 ALA A N 1
ATOM 1158 C CA . ALA A 1 147 ? -6.798 9.675 17.137 1.00 92.56 147 ALA A CA 1
ATOM 1159 C C . ALA A 1 147 ? -8.069 10.547 17.151 1.00 92.56 147 ALA A C 1
ATOM 1161 O O . ALA A 1 147 ? -8.277 11.324 18.083 1.00 92.56 147 ALA A O 1
ATOM 1162 N N . ALA A 1 148 ? -8.942 10.389 16.151 1.00 92.81 148 ALA A N 1
ATOM 1163 C CA . ALA A 1 148 ? -10.251 11.038 16.090 1.00 92.81 148 ALA A CA 1
ATOM 1164 C C . ALA A 1 148 ? -11.320 10.373 16.983 1.00 92.81 148 ALA A C 1
ATOM 1166 O O . ALA A 1 148 ? -12.472 10.802 16.960 1.00 92.81 148 ALA A O 1
ATOM 1167 N N . GLN A 1 149 ? -10.960 9.341 17.759 1.00 91.62 149 GLN A N 1
ATOM 1168 C CA . GLN A 1 149 ? -11.863 8.557 18.612 1.00 91.62 149 GLN A CA 1
ATOM 1169 C C . GLN A 1 149 ? -13.010 7.885 17.838 1.00 91.62 149 GLN A C 1
ATOM 1171 O O . GLN A 1 149 ? -14.067 7.605 18.400 1.00 91.62 149 GLN A O 1
ATOM 1176 N N . MET A 1 150 ? -12.804 7.633 16.542 1.00 91.38 150 MET A N 1
ATOM 1177 C CA . MET A 1 150 ? -13.791 6.998 15.665 1.00 91.38 150 MET A CA 1
ATOM 1178 C C . MET A 1 150 ? -13.723 5.473 15.729 1.00 91.38 150 MET A C 1
ATOM 1180 O O . MET A 1 150 ? -14.741 4.808 15.570 1.00 91.38 150 MET A O 1
ATOM 1184 N N . ILE A 1 151 ? -12.529 4.930 15.969 1.00 93.12 151 ILE A N 1
ATOM 1185 C CA . ILE A 1 151 ? -12.280 3.499 16.154 1.00 93.12 151 ILE A CA 1
ATOM 1186 C C . ILE A 1 151 ? -11.339 3.295 17.342 1.00 93.12 151 ILE A C 1
ATOM 1188 O O . ILE A 1 151 ? -10.559 4.183 17.680 1.00 93.12 151 ILE A O 1
ATOM 1192 N N . ASN A 1 152 ? -11.388 2.126 17.972 1.00 94.00 152 ASN A N 1
ATOM 1193 C CA . ASN A 1 152 ? -10.418 1.738 18.999 1.00 94.00 152 ASN A CA 1
ATOM 1194 C C . ASN A 1 152 ? -9.216 0.975 18.405 1.00 94.00 152 ASN A C 1
ATOM 1196 O O . ASN A 1 152 ? -9.235 0.542 17.254 1.00 94.00 152 ASN A O 1
ATOM 1200 N N . ASP A 1 153 ? -8.172 0.748 19.208 1.00 92.81 153 ASP A N 1
ATOM 1201 C CA . ASP A 1 153 ? -6.947 0.079 18.741 1.00 92.81 153 ASP A CA 1
ATOM 1202 C C . ASP A 1 153 ? -7.178 -1.358 18.244 1.00 92.81 153 ASP A C 1
ATOM 1204 O O . ASP A 1 153 ? -6.484 -1.822 17.341 1.00 92.81 153 ASP A O 1
ATOM 1208 N N . LYS A 1 154 ? -8.168 -2.077 18.792 1.00 93.94 154 LYS A N 1
ATOM 1209 C CA . LYS A 1 154 ? -8.508 -3.430 18.319 1.00 93.94 154 LYS A CA 1
ATOM 1210 C C . LYS A 1 154 ? -9.154 -3.380 16.939 1.00 93.94 154 LYS A C 1
ATOM 1212 O O . LYS A 1 154 ? -8.832 -4.202 16.091 1.00 93.94 154 LYS A O 1
ATOM 1217 N N . GLU A 1 155 ? -10.034 -2.410 16.715 1.00 94.25 155 GLU A N 1
ATOM 1218 C CA . GLU A 1 155 ? -10.665 -2.160 15.417 1.00 94.25 155 GLU A CA 1
ATOM 1219 C C . GLU A 1 155 ? -9.629 -1.716 14.370 1.00 94.25 155 GLU A C 1
ATOM 1221 O O . GLU A 1 155 ? -9.633 -2.222 13.249 1.00 94.25 155 GLU A O 1
ATOM 1226 N N . ALA A 1 156 ? -8.683 -0.848 14.745 1.00 93.62 156 ALA A N 1
ATOM 1227 C CA . ALA A 1 156 ? -7.574 -0.450 13.876 1.00 93.62 156 ALA A CA 1
ATOM 1228 C C . ALA A 1 156 ? -6.699 -1.651 13.476 1.00 93.62 156 ALA A C 1
ATOM 1230 O O . ALA A 1 156 ? -6.406 -1.843 12.294 1.00 93.62 156 ALA A O 1
ATOM 1231 N N . ASN A 1 157 ? -6.337 -2.500 14.445 1.00 95.06 157 ASN A N 1
ATOM 1232 C CA . ASN A 1 157 ? -5.587 -3.730 14.186 1.00 95.06 157 ASN A CA 1
ATOM 1233 C C . ASN A 1 157 ? -6.364 -4.693 13.286 1.00 95.06 157 ASN A C 1
ATOM 1235 O O . ASN A 1 157 ? -5.792 -5.228 12.341 1.00 95.06 157 ASN A O 1
ATOM 1239 N N . TYR A 1 158 ? -7.669 -4.848 13.513 1.00 94.88 158 TYR A N 1
ATOM 1240 C CA . TYR A 1 158 ? -8.519 -5.682 12.670 1.00 94.88 158 TYR A CA 1
ATOM 1241 C C . TYR A 1 158 ? -8.515 -5.207 11.210 1.00 94.88 158 TYR A C 1
ATOM 1243 O O . TYR A 1 158 ? -8.314 -6.013 10.305 1.00 94.88 158 TYR A O 1
ATOM 1251 N N . ALA A 1 159 ? -8.655 -3.902 10.955 1.00 94.00 159 ALA A N 1
ATOM 1252 C CA . ALA A 1 159 ? -8.579 -3.363 9.595 1.00 94.00 159 ALA A CA 1
ATOM 1253 C C . ALA A 1 159 ? -7.213 -3.628 8.928 1.00 94.00 159 ALA A C 1
ATOM 1255 O O . ALA A 1 159 ? -7.162 -3.993 7.752 1.00 94.00 159 ALA A O 1
ATOM 1256 N N . MET A 1 160 ? -6.109 -3.514 9.675 1.00 95.25 160 MET A N 1
ATOM 1257 C CA . MET A 1 160 ? -4.773 -3.858 9.167 1.00 95.25 160 MET A CA 1
ATOM 1258 C C . MET A 1 160 ? -4.623 -5.359 8.875 1.00 95.25 160 MET A C 1
ATOM 1260 O O . MET A 1 160 ? -4.050 -5.729 7.854 1.00 95.25 160 MET A O 1
ATOM 1264 N N . GLU A 1 161 ? -5.168 -6.240 9.716 1.00 95.69 161 GLU A N 1
ATOM 1265 C CA . GLU A 1 161 ? -5.176 -7.684 9.455 1.00 95.69 161 GLU A CA 1
ATOM 1266 C C . GLU A 1 161 ? -5.936 -8.012 8.164 1.00 95.69 161 GLU A C 1
ATOM 1268 O O . GLU A 1 161 ? -5.485 -8.840 7.372 1.00 95.69 161 GLU A O 1
ATOM 1273 N N . ARG A 1 162 ? -7.062 -7.334 7.902 1.00 94.81 162 ARG A N 1
ATOM 1274 C CA . ARG A 1 162 ? -7.842 -7.516 6.665 1.00 94.81 162 ARG A CA 1
ATOM 1275 C C . ARG A 1 162 ? -7.054 -7.175 5.402 1.00 94.81 162 ARG A C 1
ATOM 1277 O O . ARG A 1 162 ? -7.257 -7.842 4.390 1.00 94.81 162 ARG A O 1
ATOM 1284 N N . TYR A 1 163 ? -6.146 -6.199 5.465 1.00 95.50 163 TYR A N 1
ATOM 1285 C CA . TYR A 1 163 ? -5.207 -5.923 4.376 1.00 95.50 163 TYR A CA 1
ATOM 1286 C C . TYR A 1 163 ? -4.294 -7.127 4.119 1.00 95.50 163 TYR A C 1
ATOM 1288 O O . TYR A 1 163 ? -4.193 -7.590 2.988 1.00 95.50 163 TYR A O 1
ATOM 1296 N N . ILE A 1 164 ? -3.671 -7.664 5.174 1.00 91.62 164 ILE A N 1
ATOM 1297 C CA . ILE A 1 164 ? -2.701 -8.767 5.078 1.00 91.62 164 ILE A CA 1
ATOM 1298 C C . ILE A 1 164 ? -3.367 -10.042 4.550 1.00 91.62 164 ILE A C 1
ATOM 1300 O O . ILE A 1 164 ? -2.811 -10.706 3.689 1.00 91.62 164 ILE A O 1
ATOM 1304 N N . TRP A 1 165 ? -4.587 -10.353 4.997 1.00 88.06 165 TRP A N 1
ATOM 1305 C CA . TRP A 1 165 ? -5.342 -11.540 4.563 1.00 88.06 165 TRP A CA 1
ATOM 1306 C C . TRP A 1 165 ? -5.682 -11.588 3.064 1.00 88.06 165 TRP A C 1
ATOM 1308 O O . TRP A 1 165 ? -6.185 -12.608 2.591 1.00 88.06 165 TRP A O 1
ATOM 1318 N N . LYS A 1 166 ? -5.492 -10.492 2.324 1.00 81.31 166 LYS A N 1
ATOM 1319 C CA . LYS A 1 166 ? -5.707 -10.435 0.870 1.00 81.31 166 LYS A CA 1
ATOM 1320 C C . LYS A 1 166 ? -4.446 -10.743 0.058 1.00 81.31 166 LYS A C 1
ATOM 1322 O O . LYS A 1 166 ? -4.576 -10.869 -1.160 1.00 81.31 166 LYS A O 1
ATOM 1327 N N . PHE A 1 167 ? -3.285 -10.833 0.703 1.00 64.38 167 PHE A N 1
ATOM 1328 C CA . PHE A 1 167 ? -2.016 -11.210 0.083 1.00 64.38 167 PHE A CA 1
ATOM 1329 C C . PHE A 1 167 ? -1.709 -12.693 0.249 1.00 64.38 167 PHE A C 1
ATOM 1331 O O . PHE A 1 167 ? -2.135 -13.284 1.267 1.00 64.38 167 PHE A O 1
#

Sequence (167 aa):
MYVYYCSRLLSSSHSCPFIPTIIHFPPCMHKLHKMYVCSGQCSLLTIFSNLSFMFSIELAWAVEVAERTASLVARWQGVGFIHGVLDTDNTSVLGLTIDYGPYGFLDAFDPSYTPNTTDLPGRRYCFGNQPDICLWNIKQFTATLSAAQMINDKEANYAMERYIWKF

Organism: Nelumbo nucifera (NCBI:txid4432)

Foldseek 3Di:
DDDDDDDDDDDDDDDDPPPPDQPDDDPDDPDDDDDDDDDDDDPPPPPCPPVVPPDAPLLVLLLLLLLLLLVLLVVCLVQQKFQQDLDLSQRDSNSDRDDRDQIDGDPDDDQLDHSHPVCVVPSCRGSVNSLVSSLVSSLVVLVVCVVVVNDPPVSSVVSSVSNVVSD

Radius of gyration: 20.89 Å; chains: 1; bounding box: 58×60×38 Å

InterPro domains:
  IPR003846 Protein adenylyltransferase SelO [PF02696] (61-163)
  IPR003846 Protein adenylyltransferase SelO [PTHR32057] (60-166)

Secondary structure (DSSP, 8-state):
-------------------S------S--S------------S-TT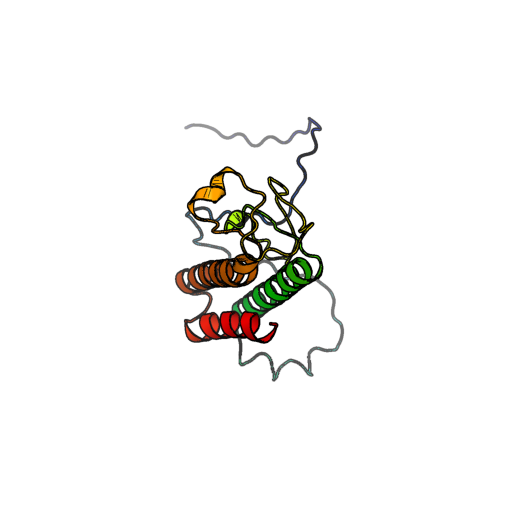TSTTTTTSS-HHHHHHHHHHHHHHHHHHHHHHHTEE-S---GGG--TT------SS-EE-SS--TT--S-GGGTTT-TT-GGGHHHHHHHHHHHHHHHHHHTTSS-HHHHHHHHHHHHTT-